Protein AF-A0A951UUG6-F1 (afdb_monomer)

Solvent-accessible surface area (backbone atoms only — not comparable to full-atom values): 3298 Å² total; per-residue (Å²): 134,82,77,89,80,73,62,78,42,79,41,81,38,74,49,72,68,43,46,50,53,46,48,47,42,37,72,76,63,69,37,47,66,45,78,45,57,90,82,71,78,74,90,78,81,76,89,70,132

Structure (mmCIF, N/CA/C/O backbone):
data_AF-A0A951UUG6-F1
#
_entry.id   AF-A0A951UUG6-F1
#
loop_
_atom_site.group_PDB
_atom_site.id
_atom_site.type_symbol
_atom_site.label_atom_id
_atom_site.label_alt_id
_atom_site.label_comp_id
_atom_site.label_asym_id
_atom_site.label_entity_id
_atom_site.label_seq_id
_atom_site.pdbx_PDB_ins_code
_atom_site.Cartn_x
_atom_site.Cartn_y
_atom_site.Cartn_z
_atom_site.occupancy
_atom_site.B_iso_or_equiv
_atom_site.auth_seq_id
_atom_site.auth_comp_id
_atom_site.auth_asym_id
_atom_site.auth_atom_id
_atom_site.pdbx_PDB_model_num
ATOM 1 N N . MET A 1 1 ? -15.977 -23.210 3.543 1.00 47.84 1 MET A N 1
ATOM 2 C CA . MET A 1 1 ? -14.532 -22.997 3.764 1.00 47.84 1 MET A CA 1
ATOM 3 C C . MET A 1 1 ? -14.295 -21.527 3.479 1.00 47.84 1 MET A C 1
ATOM 5 O O . MET A 1 1 ? -14.491 -21.127 2.347 1.00 47.84 1 MET A O 1
ATOM 9 N N . SER A 1 2 ? -14.098 -20.699 4.505 1.00 48.34 2 SER A N 1
ATOM 10 C CA . SER A 1 2 ? -13.954 -19.248 4.334 1.00 48.34 2 SER A CA 1
ATOM 11 C C . SER A 1 2 ? -12.512 -18.935 3.948 1.00 48.34 2 SER A C 1
ATOM 13 O O . SER A 1 2 ? -11.619 -19.086 4.784 1.00 48.34 2 SER A O 1
ATOM 15 N N . ASP A 1 3 ? -12.293 -18.550 2.695 1.00 59.22 3 ASP A N 1
ATOM 16 C CA . ASP A 1 3 ? -10.985 -18.231 2.123 1.00 59.22 3 ASP A CA 1
ATOM 17 C C . ASP A 1 3 ? -10.311 -17.081 2.886 1.00 59.22 3 ASP A C 1
ATOM 19 O O . ASP A 1 3 ? -10.551 -15.898 2.654 1.00 59.22 3 ASP A O 1
ATOM 23 N N . SER A 1 4 ? -9.456 -17.425 3.847 1.00 62.75 4 SER A N 1
ATOM 24 C CA . SER A 1 4 ? -8.856 -16.494 4.810 1.00 62.75 4 SER A CA 1
ATOM 25 C C . SER A 1 4 ? -7.730 -15.624 4.238 1.00 62.75 4 SER A C 1
ATOM 27 O O . SER A 1 4 ? -7.110 -14.864 4.985 1.00 62.75 4 SER A O 1
ATOM 29 N N . ASN A 1 5 ? -7.495 -15.677 2.923 1.00 66.75 5 ASN A N 1
ATOM 30 C CA . ASN A 1 5 ? -6.379 -15.004 2.256 1.00 66.75 5 ASN A CA 1
ATOM 31 C C . ASN A 1 5 ? -6.803 -13.981 1.187 1.00 66.75 5 ASN A C 1
ATOM 33 O O . ASN A 1 5 ? -6.060 -13.720 0.243 1.00 66.75 5 ASN A O 1
ATOM 37 N N . GLN A 1 6 ? -8.003 -13.407 1.310 1.00 82.12 6 GLN A N 1
ATOM 38 C CA . GLN A 1 6 ? -8.423 -12.317 0.431 1.00 82.12 6 GLN A CA 1
ATOM 39 C C . GLN A 1 6 ? -7.718 -11.008 0.803 1.00 82.12 6 GLN A C 1
ATOM 41 O O . GLN A 1 6 ? -7.753 -10.563 1.954 1.00 82.12 6 GLN A O 1
ATOM 46 N N . TYR A 1 7 ? -7.092 -10.398 -0.202 1.00 86.19 7 TYR A N 1
ATOM 47 C CA . TYR A 1 7 ? -6.592 -9.031 -0.151 1.00 86.19 7 TYR A CA 1
ATOM 48 C C . TYR A 1 7 ? -7.581 -8.116 -0.868 1.00 86.19 7 TYR A C 1
ATOM 50 O O . TYR A 1 7 ? -8.076 -8.446 -1.944 1.00 86.19 7 TYR A O 1
ATOM 58 N N . ASP A 1 8 ? -7.838 -6.951 -0.287 1.00 87.56 8 ASP A N 1
ATOM 59 C CA . ASP A 1 8 ? -8.689 -5.916 -0.874 1.00 87.56 8 ASP A CA 1
ATOM 60 C C . ASP A 1 8 ? -7.959 -5.099 -1.945 1.00 87.56 8 ASP A C 1
ATOM 62 O O . ASP A 1 8 ? -8.591 -4.491 -2.807 1.00 87.56 8 ASP A O 1
ATOM 66 N N . ALA A 1 9 ? -6.631 -5.018 -1.845 1.00 89.56 9 ALA A N 1
ATOM 67 C CA . ALA A 1 9 ? -5.793 -4.259 -2.760 1.00 89.56 9 ALA A CA 1
ATOM 68 C C . ALA A 1 9 ? -4.400 -4.884 -2.875 1.00 89.56 9 ALA A C 1
ATOM 70 O O . ALA A 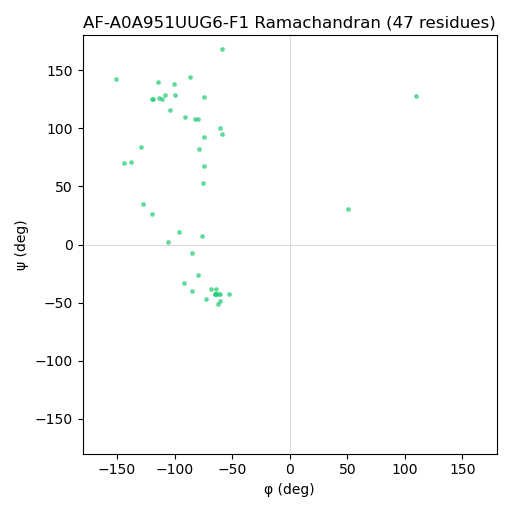1 9 ? -3.819 -5.334 -1.886 1.00 89.56 9 ALA A O 1
ATOM 71 N N . ILE A 1 10 ? -3.853 -4.862 -4.090 1.00 91.19 10 ILE A N 1
ATOM 72 C CA . ILE A 1 10 ? -2.487 -5.292 -4.390 1.00 91.19 10 ILE A CA 1
ATOM 73 C C . ILE A 1 10 ? -1.744 -4.090 -4.968 1.00 91.19 10 ILE A C 1
ATOM 75 O O . ILE A 1 10 ? -2.195 -3.484 -5.939 1.00 91.19 10 ILE A O 1
ATOM 79 N N . ILE A 1 11 ? -0.615 -3.741 -4.362 1.00 90.62 11 ILE A N 1
ATOM 80 C CA . ILE A 1 11 ? 0.238 -2.625 -4.770 1.00 90.62 11 ILE A CA 1
ATOM 81 C C . ILE A 1 11 ? 1.559 -3.197 -5.264 1.00 90.62 11 ILE A C 1
ATOM 83 O O . ILE A 1 11 ? 2.216 -3.957 -4.556 1.00 90.62 11 ILE A O 1
ATOM 87 N N . ILE A 1 12 ? 1.949 -2.826 -6.482 1.00 89.75 12 ILE A N 1
ATOM 88 C CA . ILE A 1 12 ? 3.208 -3.250 -7.095 1.00 89.75 12 ILE A CA 1
ATOM 89 C C . ILE A 1 12 ? 4.188 -2.072 -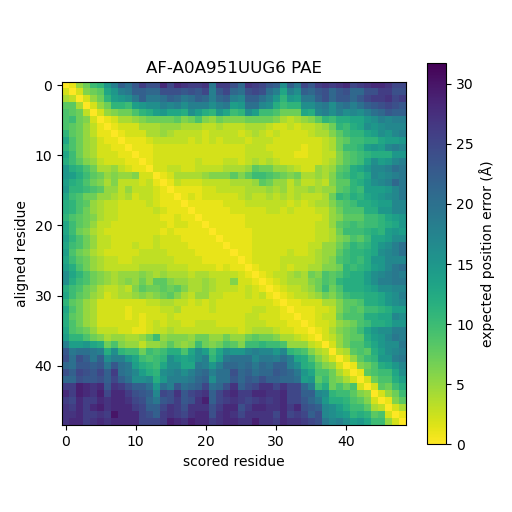7.043 1.00 89.75 12 ILE A C 1
ATOM 91 O O . ILE A 1 12 ? 3.951 -1.033 -7.654 1.00 89.75 12 ILE A O 1
ATOM 95 N N . GLY A 1 13 ? 5.278 -2.244 -6.297 1.00 86.88 13 GLY A N 1
ATOM 96 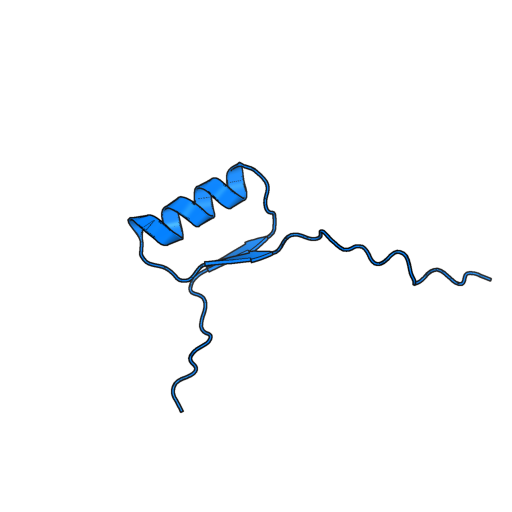C CA . GLY A 1 13 ? 6.299 -1.245 -5.993 1.00 86.88 13 GLY A CA 1
ATOM 97 C C . GLY A 1 13 ? 6.264 -0.797 -4.528 1.00 86.88 13 GLY A C 1
ATOM 98 O O . GLY A 1 13 ? 5.231 -0.371 -4.017 1.00 86.88 13 GLY A O 1
ATOM 99 N N . SER A 1 14 ? 7.417 -0.848 -3.856 1.00 82.56 14 SER A N 1
ATOM 100 C CA . SER A 1 14 ? 7.618 -0.406 -2.463 1.00 82.56 14 SER A CA 1
ATOM 101 C C . SER A 1 14 ? 8.160 1.025 -2.347 1.00 82.56 14 SER A C 1
ATOM 103 O O . SER A 1 14 ? 8.567 1.458 -1.271 1.00 82.56 14 SER A O 1
ATOM 105 N N . GLY A 1 15 ? 8.187 1.777 -3.451 1.00 89.38 15 GLY A N 1
ATOM 106 C CA . GLY A 1 15 ? 8.604 3.176 -3.430 1.00 89.38 15 GLY A CA 1
ATOM 107 C C . GLY A 1 15 ? 7.727 4.022 -2.500 1.00 89.38 15 GLY A C 1
ATOM 108 O O . GLY A 1 15 ? 6.642 3.605 -2.090 1.00 89.38 15 GLY A O 1
ATOM 109 N N . ILE A 1 16 ? 8.166 5.251 -2.211 1.00 90.81 16 ILE A N 1
ATOM 110 C CA . ILE A 1 16 ? 7.482 6.136 -1.255 1.00 90.81 16 ILE A CA 1
ATOM 111 C C . ILE A 1 16 ? 5.991 6.317 -1.574 1.00 90.81 16 ILE A C 1
ATOM 113 O O . ILE A 1 16 ? 5.165 6.183 -0.681 1.00 90.81 16 ILE A O 1
ATOM 117 N N . GLY A 1 17 ? 5.626 6.491 -2.849 1.00 91.31 17 GLY A N 1
ATOM 118 C CA . GLY A 1 17 ? 4.224 6.595 -3.265 1.00 91.31 17 GLY A CA 1
ATOM 119 C C . GLY A 1 17 ? 3.417 5.315 -3.015 1.00 91.31 17 GLY A C 1
ATOM 120 O O . GLY A 1 17 ? 2.306 5.386 -2.497 1.00 91.31 17 GLY A O 1
ATOM 121 N N . GLY A 1 18 ? 3.993 4.142 -3.306 1.00 90.81 18 GLY A N 1
ATOM 122 C CA . GLY A 1 18 ? 3.340 2.847 -3.084 1.00 90.81 18 GLY A CA 1
ATOM 123 C C . GLY A 1 18 ? 3.102 2.564 -1.600 1.00 90.81 18 GLY A C 1
ATOM 124 O O . GLY A 1 18 ? 2.006 2.159 -1.212 1.00 90.81 18 GLY A O 1
ATOM 125 N N . LEU A 1 19 ? 4.086 2.870 -0.750 1.00 92.56 19 LEU A N 1
ATOM 126 C CA . LEU A 1 19 ? 3.961 2.753 0.705 1.00 92.56 19 LEU A CA 1
ATOM 127 C C . LEU A 1 19 ? 2.982 3.771 1.297 1.00 92.56 19 LEU A C 1
ATOM 129 O O . LEU A 1 19 ? 2.218 3.422 2.200 1.00 92.56 19 LEU A O 1
ATOM 133 N N . THR A 1 20 ? 2.957 5.009 0.795 1.00 93.81 20 THR A N 1
ATOM 134 C CA . THR A 1 20 ? 1.976 6.016 1.225 1.00 93.81 20 THR A CA 1
ATOM 135 C C . THR A 1 20 ? 0.555 5.546 0.925 1.00 93.81 20 THR A C 1
ATOM 137 O O . THR A 1 20 ? -0.286 5.534 1.826 1.00 93.81 20 THR A O 1
ATOM 140 N N . THR A 1 21 ? 0.291 5.071 -0.293 1.00 92.75 21 THR A N 1
ATOM 141 C CA . THR A 1 21 ? -1.018 4.524 -0.675 1.00 92.75 21 THR A CA 1
ATOM 142 C C . THR A 1 21 ? -1.382 3.285 0.144 1.00 92.75 21 THR A C 1
ATOM 144 O O . THR A 1 21 ? -2.507 3.192 0.637 1.00 92.75 21 THR A O 1
ATOM 147 N N . ALA A 1 22 ? -0.436 2.368 0.369 1.00 93.38 22 ALA A N 1
ATOM 148 C CA . ALA A 1 22 ? -0.655 1.188 1.205 1.00 93.38 22 ALA A CA 1
ATOM 149 C C . ALA A 1 22 ? -1.020 1.561 2.646 1.00 93.38 22 ALA A C 1
ATOM 151 O O . ALA A 1 22 ? -1.937 0.986 3.230 1.00 93.38 22 ALA A O 1
ATOM 152 N N . THR A 1 23 ? -0.331 2.556 3.205 1.00 92.44 23 THR A N 1
ATOM 153 C CA . THR A 1 23 ? -0.559 3.038 4.571 1.00 92.44 23 THR A CA 1
ATOM 154 C C . THR A 1 23 ? -1.940 3.660 4.709 1.00 92.44 23 THR A C 1
ATOM 156 O O . THR A 1 23 ? -2.632 3.383 5.684 1.00 92.44 23 THR A O 1
ATOM 159 N N . ILE A 1 24 ? -2.362 4.462 3.730 1.00 93.9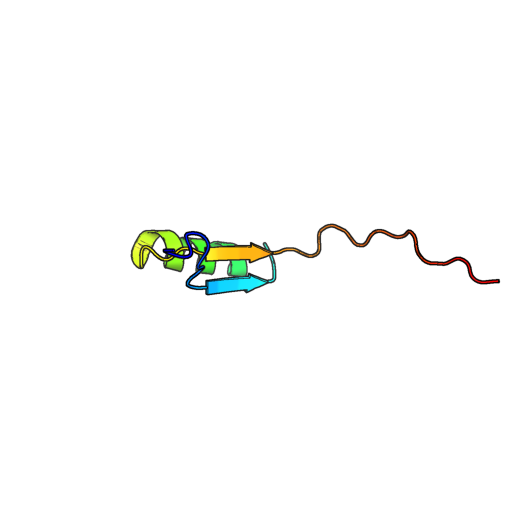4 24 ILE A N 1
ATOM 160 C CA . ILE A 1 24 ? -3.696 5.071 3.698 1.00 93.94 24 ILE A CA 1
ATOM 161 C C . ILE A 1 24 ? -4.772 3.982 3.635 1.00 93.94 24 ILE A C 1
ATOM 163 O O . ILE A 1 24 ? -5.659 3.948 4.484 1.00 93.94 24 ILE A O 1
ATOM 167 N N . LEU A 1 25 ? -4.655 3.043 2.695 1.00 90.81 25 LEU A N 1
ATOM 168 C CA . LEU A 1 25 ? -5.633 1.965 2.520 1.00 90.81 2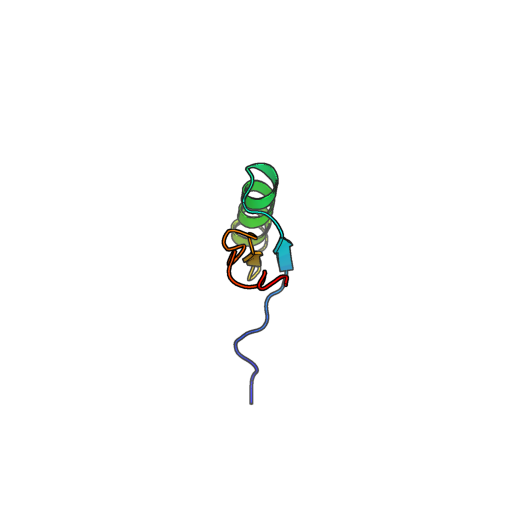5 LEU A CA 1
ATOM 169 C C . LEU A 1 25 ? -5.692 1.021 3.730 1.00 90.81 25 LEU A C 1
ATOM 171 O O . LEU A 1 25 ? -6.772 0.592 4.133 1.00 90.81 25 LEU A O 1
ATOM 175 N N . SER A 1 26 ? -4.547 0.726 4.342 1.00 90.94 26 SER A N 1
ATOM 176 C CA . SER A 1 26 ? -4.472 -0.138 5.519 1.00 90.94 26 SER A CA 1
ATOM 177 C C . SER A 1 26 ? -5.002 0.550 6.781 1.00 90.94 26 SER A C 1
ATOM 179 O O . SER A 1 26 ? -5.805 -0.040 7.501 1.00 90.94 26 SER A O 1
ATOM 181 N N . LYS A 1 27 ? -4.593 1.800 7.046 1.00 89.31 27 LYS A N 1
ATOM 182 C CA . LYS A 1 27 ? -4.922 2.505 8.298 1.00 89.31 27 LYS A CA 1
ATOM 183 C C . LYS A 1 27 ? -6.269 3.214 8.281 1.00 89.31 27 LYS A C 1
ATOM 185 O O . LYS A 1 27 ? -6.942 3.206 9.302 1.00 89.31 27 LYS A O 1
ATOM 190 N N . LEU A 1 28 ? -6.642 3.858 7.175 1.00 89.62 28 LEU A N 1
ATOM 191 C CA . LEU A 1 28 ? -7.878 4.649 7.106 1.00 89.62 28 LEU A CA 1
ATOM 192 C C . LEU A 1 28 ? -9.062 3.821 6.613 1.00 89.62 28 LEU A C 1
ATOM 194 O O . LEU A 1 28 ? -10.188 4.035 7.046 1.00 89.62 28 LEU A O 1
ATOM 198 N N . ASN A 1 29 ? -8.813 2.862 5.720 1.00 85.69 29 ASN A N 1
ATOM 199 C CA . ASN A 1 29 ? -9.868 2.055 5.111 1.00 85.69 29 ASN A CA 1
ATOM 200 C C . ASN A 1 29 ? -9.933 0.622 5.657 1.00 85.69 29 ASN A C 1
ATOM 202 O O . ASN A 1 29 ? -10.763 -0.147 5.178 1.00 85.69 29 ASN A O 1
ATOM 206 N N . HIS A 1 30 ? -9.084 0.259 6.630 1.00 86.56 30 HIS A N 1
ATOM 207 C CA . HIS A 1 30 ? -9.020 -1.078 7.241 1.00 86.56 30 HIS A CA 1
ATOM 208 C C . HIS A 1 30 ? -8.936 -2.229 6.221 1.00 86.56 30 HIS A C 1
ATOM 210 O O . HIS A 1 30 ? -9.417 -3.334 6.468 1.00 86.56 30 HIS A O 1
ATOM 216 N N . LYS A 1 31 ? -8.325 -1.970 5.060 1.00 87.94 31 LYS A N 1
ATOM 217 C CA . LYS A 1 31 ? -8.193 -2.940 3.971 1.00 87.94 31 LYS A CA 1
ATOM 218 C C . LYS A 1 31 ? -6.959 -3.812 4.161 1.00 87.94 31 LYS A C 1
ATOM 220 O O . LYS A 1 31 ? -5.905 -3.333 4.591 1.00 87.94 31 LYS A O 1
ATOM 225 N N . LYS A 1 32 ? -7.058 -5.086 3.780 1.00 88.88 32 LYS A N 1
ATOM 226 C CA . LYS A 1 32 ? -5.893 -5.975 3.683 1.00 88.88 32 LYS A CA 1
ATOM 227 C C . LYS A 1 32 ? -5.160 -5.686 2.381 1.00 88.88 32 LYS A C 1
ATOM 229 O O . LYS A 1 32 ? -5.647 -6.02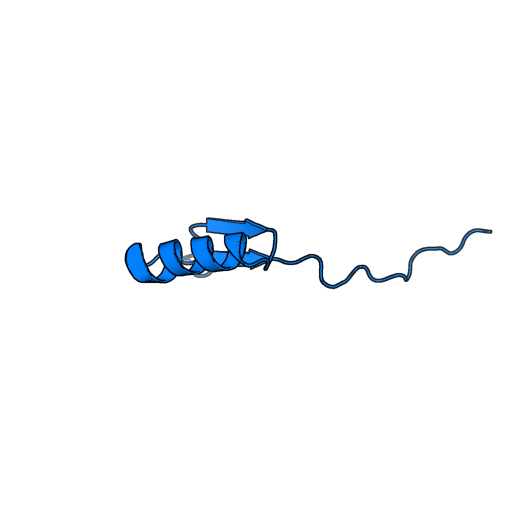0 1.303 1.00 88.88 32 LYS A O 1
ATOM 234 N N .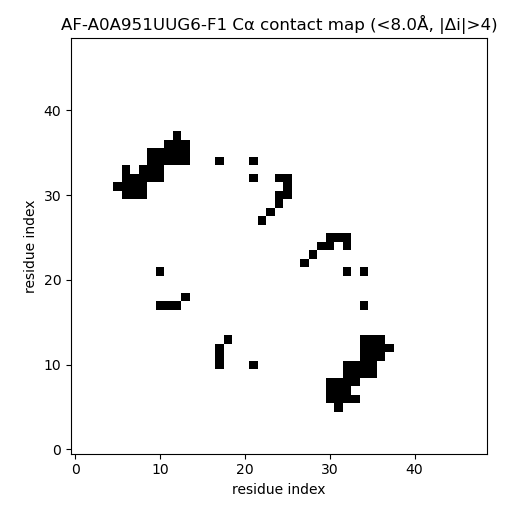 VAL A 1 33 ? -3.996 -5.055 2.492 1.00 90.62 33 VAL A N 1
ATOM 235 C CA . VAL A 1 33 ? -3.191 -4.635 1.342 1.00 90.62 33 VAL A CA 1
ATOM 236 C C . VAL A 1 33 ? -1.946 -5.508 1.231 1.00 90.62 33 VAL A C 1
ATOM 238 O O . VAL A 1 33 ? -1.210 -5.658 2.205 1.00 90.62 33 VAL A O 1
ATOM 241 N N . LEU A 1 34 ? -1.701 -6.060 0.044 1.00 89.69 34 LEU A N 1
ATOM 242 C CA . LEU A 1 34 ? -0.467 -6.768 -0.294 1.00 89.69 34 LEU A CA 1
ATOM 243 C C . LEU A 1 34 ? 0.450 -5.835 -1.088 1.00 89.69 34 LEU A C 1
ATOM 245 O O . LEU A 1 34 ? 0.021 -5.257 -2.083 1.00 89.69 34 LEU A O 1
ATOM 249 N N . ILE A 1 35 ? 1.709 -5.707 -0.673 1.00 90.38 35 ILE A N 1
ATOM 250 C CA . ILE A 1 35 ? 2.720 -4.911 -1.378 1.00 90.38 35 ILE A CA 1
ATOM 251 C C . ILE A 1 35 ? 3.740 -5.873 -1.975 1.00 90.38 35 ILE A C 1
ATOM 253 O O . ILE A 1 35 ? 4.316 -6.688 -1.255 1.00 90.38 35 ILE A O 1
ATOM 257 N N . LEU A 1 36 ? 3.961 -5.782 -3.281 1.00 88.50 36 LEU A N 1
ATOM 258 C CA . LEU A 1 36 ? 4.916 -6.603 -4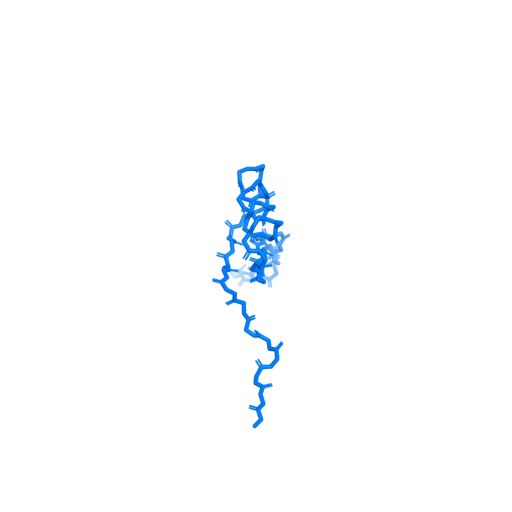.016 1.00 88.50 36 LEU A CA 1
ATOM 259 C C . LEU A 1 36 ? 5.966 -5.700 -4.645 1.00 88.50 36 LEU A C 1
ATOM 261 O O . LEU A 1 36 ? 5.637 -4.805 -5.412 1.00 88.50 36 LEU A O 1
ATOM 265 N N . GLU A 1 37 ? 7.236 -5.948 -4.372 1.00 85.81 37 GLU A N 1
ATOM 266 C CA . GLU A 1 37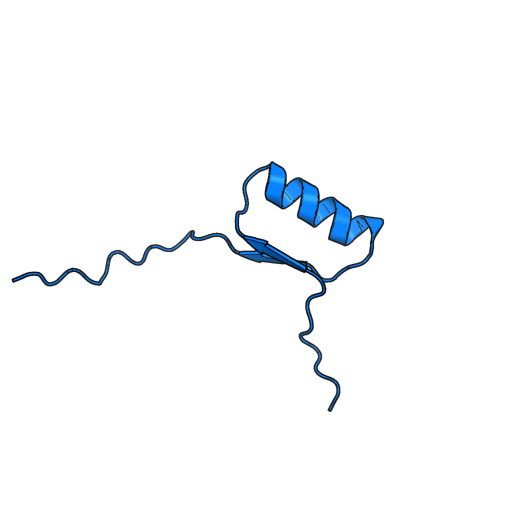 ? 8.346 -5.306 -5.069 1.00 85.81 37 GLU A CA 1
ATOM 267 C C . GLU A 1 37 ? 9.097 -6.375 -5.858 1.00 85.81 37 GLU A C 1
ATOM 269 O O . GLU A 1 37 ? 9.316 -7.484 -5.365 1.00 85.81 37 GLU A O 1
ATOM 274 N N . GLN A 1 38 ? 9.528 -6.051 -7.076 1.00 74.62 38 GLN A N 1
ATOM 275 C CA . GLN A 1 38 ? 10.467 -6.891 -7.812 1.00 74.62 38 GLN A CA 1
ATOM 276 C C . GLN A 1 38 ? 11.876 -6.731 -7.213 1.00 74.62 38 GLN A C 1
ATOM 278 O O . GLN A 1 38 ? 12.775 -6.184 -7.840 1.00 74.62 38 GLN A O 1
ATOM 283 N N . HIS A 1 39 ? 12.065 -7.204 -5.980 1.00 65.88 39 HIS A N 1
ATOM 284 C CA . HIS A 1 39 ? 13.362 -7.167 -5.298 1.00 65.88 39 HIS A CA 1
ATOM 285 C C . HIS A 1 39 ? 14.256 -8.365 -5.670 1.00 65.88 39 HIS A C 1
ATOM 287 O O . HIS A 1 39 ? 15.433 -8.409 -5.328 1.00 65.88 39 HIS A O 1
ATOM 293 N N . PHE A 1 40 ? 13.733 -9.350 -6.409 1.00 57.84 40 PHE A N 1
ATOM 294 C CA . PHE A 1 40 ? 14.500 -10.516 -6.838 1.00 57.84 40 PHE A CA 1
ATOM 295 C C . PHE A 1 40 ? 14.355 -10.746 -8.338 1.00 57.84 40 PHE A C 1
ATOM 297 O O . PHE A 1 40 ? 13.568 -11.566 -8.806 1.00 57.84 40 PHE A O 1
ATOM 304 N N . ILE A 1 41 ? 15.177 -10.040 -9.110 1.00 59.09 41 ILE A N 1
ATOM 305 C CA . ILE A 1 41 ? 15.616 -10.585 -10.389 1.00 59.09 41 ILE A CA 1
ATOM 306 C C . ILE A 1 41 ? 16.630 -11.664 -10.015 1.00 59.09 41 ILE A C 1
ATOM 308 O O . ILE A 1 41 ? 17.809 -11.371 -9.805 1.00 59.09 41 ILE A O 1
ATOM 312 N N . CYS A 1 42 ? 16.179 -12.912 -9.874 1.00 52.91 42 CYS A N 1
ATOM 313 C CA . CYS A 1 42 ? 17.108 -14.031 -9.864 1.00 52.91 42 CYS A CA 1
ATOM 314 C C . CYS A 1 42 ? 17.817 -14.004 -11.214 1.00 52.91 42 CYS A C 1
ATOM 316 O O . CYS A 1 42 ? 17.266 -14.409 -12.239 1.00 52.91 42 CYS A O 1
ATOM 318 N N . ARG A 1 43 ? 19.034 -13.469 -11.236 1.00 54.62 43 ARG A N 1
ATOM 319 C CA . ARG A 1 43 ? 19.902 -13.447 -12.410 1.00 54.62 43 ARG A CA 1
ATOM 320 C C . ARG A 1 43 ? 20.497 -14.841 -12.629 1.00 54.62 43 ARG A C 1
ATOM 322 O O . ARG A 1 43 ? 21.706 -15.000 -12.698 1.00 54.62 43 ARG A O 1
ATOM 329 N N . TRP A 1 44 ? 19.638 -15.857 -12.684 1.00 56.12 44 TRP A N 1
ATOM 330 C CA . TRP A 1 44 ? 19.999 -17.266 -12.832 1.00 56.12 44 TRP A CA 1
ATOM 331 C C . TRP A 1 44 ? 19.250 -17.928 -13.994 1.00 56.12 44 TRP A C 1
ATOM 333 O O . TRP A 1 44 ? 18.891 -19.098 -13.950 1.00 56.12 44 TRP A O 1
ATOM 343 N N . PHE A 1 45 ? 19.001 -17.184 -15.071 1.00 61.47 45 PHE A N 1
ATOM 344 C CA . PHE A 1 45 ? 18.679 -17.824 -16.342 1.00 61.47 45 PHE A CA 1
ATOM 345 C C . PHE A 1 45 ? 19.256 -17.047 -17.516 1.00 61.47 45 PHE A C 1
ATOM 347 O O . PHE A 1 45 ? 18.560 -16.413 -18.309 1.00 61.47 45 PHE A O 1
ATOM 354 N N . HIS A 1 46 ? 20.583 -17.101 -17.605 1.00 56.34 46 HIS A N 1
ATOM 355 C CA . HIS A 1 46 ? 21.237 -16.916 -18.884 1.00 56.34 46 HIS A CA 1
ATOM 356 C C . HIS A 1 46 ? 22.391 -17.896 -19.129 1.00 56.34 46 HIS A C 1
ATOM 358 O O . HIS A 1 46 ? 23.549 -17.490 -19.156 1.00 56.34 46 HIS A O 1
ATOM 364 N N . PRO A 1 47 ? 22.099 -19.185 -19.357 1.00 58.72 47 PRO A N 1
ATOM 365 C CA . PRO A 1 47 ? 22.932 -20.014 -20.209 1.00 58.72 47 PRO A CA 1
ATOM 366 C C . PRO A 1 47 ? 22.598 -19.705 -21.688 1.00 58.72 47 PRO A C 1
ATOM 368 O O . PRO A 1 47 ? 21.793 -20.398 -22.301 1.00 58.72 47 PRO A O 1
ATOM 371 N N . ARG A 1 48 ? 23.174 -18.635 -22.256 1.00 53.78 48 ARG A N 1
ATOM 372 C CA . ARG A 1 48 ? 23.571 -18.616 -23.685 1.00 53.78 48 ARG A CA 1
ATOM 373 C C . ARG A 1 48 ? 25.016 -19.107 -23.675 1.00 53.78 48 ARG A C 1
ATOM 375 O O . ARG A 1 48 ? 25.828 -18.484 -22.997 1.00 53.78 48 ARG A O 1
ATOM 382 N N . ILE A 1 49 ? 25.358 -20.299 -24.163 1.00 53.47 49 ILE A N 1
ATOM 383 C CA . ILE A 1 49 ? 25.489 -20.615 -25.600 1.00 53.47 49 ILE A CA 1
ATOM 384 C C . ILE A 1 49 ? 25.577 -19.392 -26.513 1.00 53.47 49 ILE A C 1
ATOM 386 O O . ILE A 1 49 ? 24.550 -18.713 -26.720 1.00 53.47 49 ILE A O 1
#

Foldseek 3Di:
DPPPDDFPEEFEDPPPVSVVVVCCCCPVVVTRYHYHYPPDPPPPPDPDD

Organism: NCBI:txid2839659

pLDDT: mean 78.61, std 15.53, range [47.84, 93.94]

Mean predicted aligned error: 9.71 Å

Sequence (49 aa):
MSDSNQYDAIIIGSGIGGLTTATILSKLNHKKVLILEQHFICRWFHPRI

Secondary structure (DSSP, 8-state):
---TT--SEEEE--SHHHHHHHHHHHHTS---EEEE-------------

Radius of gyration: 15.81 Å; Cα contacts (8 Å, |Δi|>4): 46; chains: 1; bounding box: 40×30×34 Å

InterPro domains:
  IPR036188 FAD/NAD(P)-binding domain superfamily [G3DSA:3.50.50.60] (7-42)
  IPR036188 FAD/NAD(P)-binding domain superfamily [SSF51905] (1-39)
  IPR052206 All-trans-retinol saturase [PTHR46091] (5-40)

Nearest PDB structures (foldseek):
  8h5v-assembly1_A  TM=5.480E-01  e=2.052E+00  Vibrio cholerae O395
  5x2y-assembly1_C  TM=3.584E-01  e=1.098E+00  Pseudomonas putida
  3od1-assembly1_B  TM=4.116E-01  e=5.813E+00  Halalkalibacterium halodurans